Protein AF-A0A4Q4CM43-F1 (afdb_monomer_lite)

pLDDT: mean 80.6, std 14.69,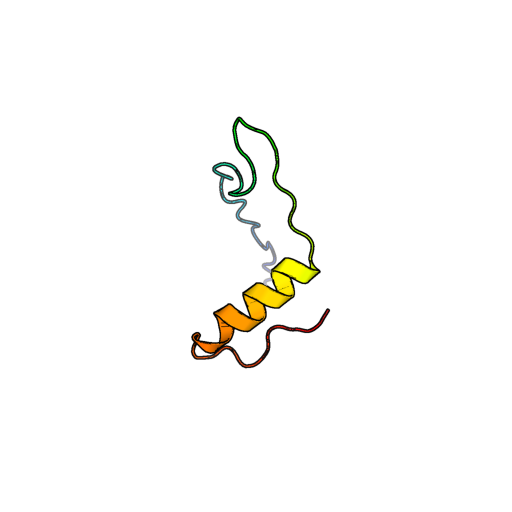 range [47.94, 95.94]

Radius of gyration: 17.77 Å; chains: 1; bounding box: 42×36×37 Å

Structure (mmCIF, N/CA/C/O backbone):
data_AF-A0A4Q4CM43-F1
#
_entry.id   AF-A0A4Q4CM43-F1
#
loop_
_atom_site.group_PDB
_atom_site.id
_atom_site.type_symbol
_atom_site.label_atom_id
_atom_site.label_alt_id
_atom_site.label_comp_id
_atom_site.label_asym_id
_atom_site.label_entity_id
_atom_site.label_seq_id
_atom_site.pdbx_PDB_ins_code
_atom_site.Cartn_x
_atom_site.Cartn_y
_atom_site.Cartn_z
_atom_site.occupancy
_atom_site.B_iso_or_equiv
_atom_site.auth_seq_id
_atom_site.auth_comp_id
_atom_site.auth_asym_id
_atom_site.auth_atom_id
_atom_site.pdbx_PDB_model_num
ATOM 1 N N . MET A 1 1 ? 34.542 -27.236 -6.242 1.00 47.94 1 MET A N 1
ATOM 2 C CA . MET A 1 1 ? 33.264 -27.623 -5.615 1.00 47.94 1 MET A CA 1
ATOM 3 C C . MET A 1 1 ? 33.078 -26.724 -4.404 1.00 47.94 1 MET A C 1
ATOM 5 O O . MET A 1 1 ? 33.628 -27.011 -3.353 1.00 47.94 1 MET A O 1
ATOM 9 N N . ILE A 1 2 ? 32.463 -25.557 -4.597 1.00 49.22 2 ILE A N 1
ATOM 10 C CA . ILE A 1 2 ? 32.197 -24.595 -3.521 1.00 49.22 2 ILE A CA 1
ATOM 11 C C . ILE A 1 2 ? 30.725 -24.223 -3.649 1.00 49.22 2 ILE A C 1
ATOM 13 O O . ILE A 1 2 ? 30.322 -23.589 -4.621 1.00 49.22 2 ILE A O 1
ATOM 17 N N . ASN A 1 3 ? 29.934 -24.677 -2.686 1.00 63.44 3 ASN A N 1
ATOM 18 C CA . ASN A 1 3 ? 28.552 -24.273 -2.508 1.00 63.44 3 ASN A CA 1
ATOM 19 C C . ASN A 1 3 ? 28.546 -23.169 -1.455 1.00 63.44 3 ASN A C 1
ATOM 21 O O . ASN A 1 3 ? 28.950 -23.411 -0.320 1.00 63.44 3 ASN A O 1
ATOM 25 N N . VAL A 1 4 ? 28.066 -21.982 -1.816 1.00 53.00 4 VAL A N 1
ATOM 26 C CA . VAL A 1 4 ? 27.732 -20.945 -0.837 1.00 53.00 4 VAL A CA 1
ATOM 27 C C . VAL A 1 4 ? 26.282 -20.571 -1.074 1.00 53.00 4 VAL A C 1
ATOM 29 O O . VAL A 1 4 ? 25.939 -19.986 -2.097 1.00 53.00 4 VAL A O 1
ATOM 32 N N . SER A 1 5 ? 25.420 -20.977 -0.150 1.00 65.06 5 SER A N 1
ATOM 33 C CA . SER A 1 5 ? 24.018 -20.595 -0.136 1.00 65.06 5 SER A CA 1
ATOM 34 C C . SER A 1 5 ? 23.644 -20.294 1.300 1.00 65.06 5 SER A C 1
ATOM 36 O O . SER A 1 5 ? 23.218 -21.174 2.038 1.00 65.06 5 SER A O 1
ATOM 38 N N . GLU A 1 6 ? 23.793 -19.034 1.679 1.00 64.44 6 GLU A N 1
ATOM 39 C CA . GLU A 1 6 ? 23.069 -18.478 2.809 1.00 64.44 6 GLU A CA 1
ATOM 40 C C . GLU A 1 6 ? 22.521 -17.133 2.347 1.00 64.44 6 GLU A C 1
ATOM 42 O O . GLU A 1 6 ? 23.223 -16.129 2.236 1.00 64.44 6 GLU A O 1
ATOM 47 N N . LYS A 1 7 ? 21.249 -17.151 1.940 1.00 63.62 7 LYS A N 1
ATOM 48 C CA . LYS A 1 7 ? 20.493 -15.939 1.645 1.00 63.62 7 LYS A CA 1
ATOM 49 C C . LYS A 1 7 ? 20.228 -15.267 2.986 1.00 63.62 7 LYS A C 1
ATOM 51 O O . LYS A 1 7 ? 19.212 -15.536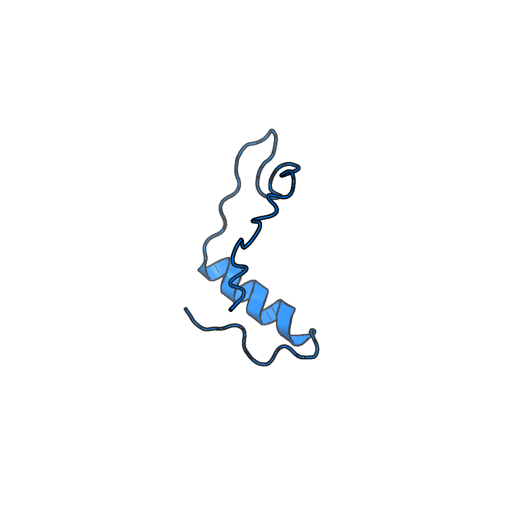 3.623 1.00 63.62 7 LYS A O 1
ATOM 56 N N . THR A 1 8 ? 21.168 -14.436 3.421 1.00 60.50 8 THR A N 1
ATOM 57 C CA . THR A 1 8 ? 21.044 -13.597 4.611 1.00 60.50 8 THR A CA 1
ATOM 58 C C . THR A 1 8 ? 19.813 -12.711 4.449 1.00 60.50 8 THR A C 1
ATOM 60 O O . THR A 1 8 ? 19.817 -11.736 3.697 1.00 60.50 8 THR A O 1
ATOM 63 N N . VAL A 1 9 ? 18.723 -13.081 5.119 1.00 65.50 9 VAL A N 1
ATOM 64 C CA . VAL A 1 9 ? 17.534 -12.242 5.246 1.00 65.50 9 VAL A CA 1
ATOM 65 C C . VAL A 1 9 ? 17.883 -11.097 6.185 1.00 65.50 9 VAL A C 1
ATOM 67 O O . VAL A 1 9 ? 17.864 -11.227 7.406 1.00 65.50 9 VAL A O 1
ATOM 70 N N . VAL A 1 10 ? 18.278 -9.972 5.594 1.00 64.06 10 VAL A N 1
ATOM 71 C CA . VAL A 1 10 ? 18.485 -8.720 6.318 1.00 64.06 10 VAL A CA 1
ATOM 72 C C . VAL A 1 10 ? 17.115 -8.225 6.780 1.00 64.06 10 VAL A C 1
ATOM 74 O O . VAL A 1 10 ? 16.406 -7.543 6.042 1.00 64.06 10 VAL A O 1
ATOM 77 N N . SER A 1 11 ? 16.724 -8.595 7.997 1.00 65.75 11 SER A N 1
ATOM 78 C CA . SER A 1 11 ? 15.570 -8.009 8.676 1.00 65.75 11 SER A CA 1
ATOM 79 C C . SER A 1 11 ? 15.919 -6.574 9.055 1.00 65.75 11 SER A C 1
ATOM 81 O O . SER A 1 11 ? 16.626 -6.323 10.030 1.00 65.75 11 SER A O 1
ATOM 83 N N . THR A 1 12 ? 15.475 -5.623 8.239 1.00 68.44 12 THR A N 1
ATOM 84 C CA . THR A 1 12 ? 15.595 -4.191 8.523 1.00 68.44 12 THR A CA 1
ATOM 85 C C . THR A 1 12 ? 14.809 -3.887 9.804 1.00 68.44 12 THR A C 1
ATOM 87 O O . THR A 1 12 ? 13.687 -4.383 9.936 1.00 68.44 12 THR A O 1
ATOM 90 N N . PRO A 1 13 ? 15.348 -3.111 10.764 1.00 58.00 13 PRO A N 1
ATOM 91 C CA . PRO A 1 13 ? 14.593 -2.739 11.953 1.00 58.00 13 PRO A CA 1
ATOM 92 C C . PRO A 1 13 ? 13.334 -1.992 11.514 1.00 58.00 13 PRO A C 1
ATOM 94 O O . PRO A 1 13 ? 13.412 -0.927 10.904 1.00 58.00 13 PRO A O 1
ATOM 97 N N . SER A 1 14 ? 12.166 -2.571 11.790 1.00 64.44 14 SER A N 1
ATOM 98 C CA . SER A 1 14 ? 10.885 -1.937 11.516 1.00 64.44 14 SER A CA 1
ATOM 99 C C . SER A 1 14 ? 10.697 -0.781 12.497 1.00 64.44 14 SER A C 1
ATOM 101 O O . SER A 1 1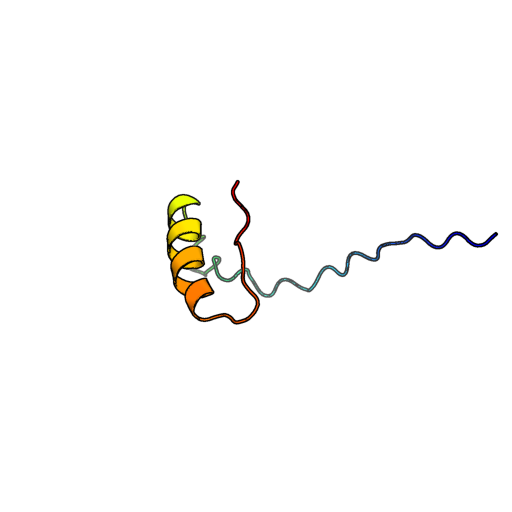4 ? 10.094 -0.940 13.559 1.00 64.44 14 SER A O 1
ATOM 103 N N . THR A 1 15 ? 11.211 0.402 12.156 1.00 65.44 15 THR A N 1
ATOM 104 C CA . THR A 1 15 ? 10.554 1.645 12.574 1.00 65.44 15 THR A CA 1
ATOM 105 C C . THR A 1 15 ? 9.089 1.474 12.175 1.00 65.44 15 THR A C 1
ATOM 107 O O . THR A 1 15 ? 8.845 1.080 11.037 1.00 65.44 15 THR A O 1
ATOM 110 N N . GLY A 1 16 ? 8.159 1.594 13.128 1.00 67.31 16 GLY A N 1
ATOM 111 C CA . GLY A 1 16 ? 6.771 1.125 13.003 1.00 67.31 16 GLY A CA 1
ATOM 112 C C . GLY A 1 16 ? 6.177 1.280 11.600 1.00 67.31 16 GLY A C 1
ATOM 113 O O . GLY A 1 16 ? 6.387 2.294 10.936 1.00 67.31 16 GLY A O 1
ATOM 114 N N . SER A 1 17 ? 5.469 0.245 11.133 1.00 79.81 17 SER A N 1
ATOM 115 C CA . SER A 1 17 ? 4.847 0.254 9.805 1.00 79.81 17 SER A CA 1
ATOM 116 C C . SER A 1 17 ? 4.018 1.527 9.623 1.00 79.81 17 SER A C 1
ATOM 118 O O . SER A 1 17 ? 3.329 1.943 10.547 1.00 79.81 17 SER A O 1
ATOM 120 N N . ALA A 1 18 ? 4.052 2.129 8.431 1.00 86.62 18 ALA A N 1
ATOM 121 C CA . ALA A 1 18 ? 3.346 3.380 8.129 1.00 86.62 18 ALA A CA 1
ATOM 122 C C . ALA A 1 18 ? 1.823 3.324 8.377 1.00 86.62 18 ALA A C 1
ATOM 124 O O . ALA A 1 18 ? 1.157 4.355 8.384 1.00 86.62 18 ALA A O 1
ATOM 125 N N . LEU A 1 19 ? 1.269 2.122 8.556 1.00 90.06 19 LEU A N 1
ATOM 126 C CA . LEU A 1 19 ? -0.141 1.889 8.855 1.00 90.06 19 LEU A CA 1
ATOM 127 C C . LEU A 1 19 ? -0.434 1.748 10.360 1.00 90.06 19 LEU A C 1
ATOM 129 O O . LEU A 1 19 ? -1.600 1.620 10.733 1.00 90.06 19 LEU A O 1
ATOM 133 N N . GLU A 1 20 ? 0.592 1.761 11.209 1.00 92.00 20 GLU A N 1
ATOM 134 C CA . GLU A 1 20 ? 0.488 1.705 12.668 1.00 92.00 20 GLU A CA 1
ATOM 135 C C . GLU A 1 20 ? 0.641 3.104 13.261 1.00 92.00 20 GLU A C 1
ATOM 137 O O . GLU A 1 20 ? 1.599 3.824 12.978 1.00 92.00 20 GLU A O 1
ATOM 142 N N . SER A 1 21 ? -0.292 3.483 14.125 1.00 89.94 21 SER A N 1
ATOM 143 C CA . SER A 1 21 ? -0.271 4.750 14.851 1.00 89.94 21 SER A CA 1
ATOM 144 C C . SER A 1 21 ? -0.694 4.533 16.305 1.00 89.94 21 SER A C 1
ATOM 146 O O . SER A 1 21 ? -1.279 3.508 16.651 1.00 89.94 21 SER A O 1
ATOM 148 N N . THR A 1 22 ? -0.477 5.528 17.166 1.00 91.69 22 THR A N 1
ATOM 149 C CA . THR A 1 22 ? -1.046 5.569 18.524 1.00 91.69 22 THR A CA 1
ATOM 150 C C . THR A 1 22 ? -2.578 5.526 18.532 1.00 91.69 22 THR A C 1
ATOM 152 O O . THR A 1 22 ? -3.172 5.164 19.543 1.00 91.69 22 THR A O 1
ATOM 155 N N . GLN A 1 23 ? -3.223 5.833 17.401 1.00 92.75 23 GLN A N 1
ATOM 156 C CA . GLN A 1 23 ? -4.672 5.720 17.206 1.00 92.75 23 GLN A CA 1
ATOM 157 C C . GLN A 1 23 ? -5.123 4.320 16.740 1.00 92.75 23 GLN A C 1
ATOM 159 O O . GLN A 1 23 ? -6.320 4.101 16.565 1.00 92.75 23 GLN A O 1
ATOM 164 N N . GLY A 1 24 ? -4.196 3.378 16.532 1.00 91.69 24 GLY A N 1
ATOM 165 C CA . GLY A 1 24 ? -4.476 2.009 16.094 1.00 91.69 24 GLY A CA 1
ATOM 166 C C . GLY A 1 24 ? -3.902 1.661 14.717 1.00 91.69 24 GLY A C 1
ATOM 167 O O . GLY A 1 24 ? -3.060 2.376 14.169 1.00 91.69 24 GLY A O 1
ATOM 168 N N . ARG A 1 25 ? -4.373 0.533 14.168 1.00 92.25 25 ARG A N 1
ATOM 169 C CA . ARG A 1 25 ? -3.935 -0.034 12.886 1.00 92.25 25 ARG A CA 1
ATOM 170 C C . ARG A 1 25 ? -4.883 0.336 11.751 1.00 92.25 25 ARG A C 1
ATOM 172 O O . ARG A 1 25 ? -6.085 0.085 11.829 1.00 92.25 25 ARG A O 1
ATOM 179 N N . THR A 1 26 ? -4.327 0.822 10.648 1.00 93.25 26 THR A N 1
ATOM 180 C CA . THR A 1 26 ? -5.067 1.062 9.404 1.00 93.25 26 THR A CA 1
ATOM 181 C C . THR A 1 26 ? -4.980 -0.154 8.483 1.00 93.25 26 THR A C 1
ATOM 183 O O . THR A 1 26 ? -3.895 -0.666 8.218 1.00 93.25 26 THR A O 1
ATOM 186 N N . THR A 1 27 ? -6.121 -0.611 7.963 1.00 93.31 27 THR A N 1
ATOM 187 C CA . THR A 1 27 ? -6.183 -1.675 6.946 1.00 93.31 27 THR A CA 1
ATOM 188 C C . THR A 1 27 ? -6.712 -1.097 5.642 1.00 93.31 27 THR A C 1
ATOM 190 O O . THR A 1 27 ? -7.728 -0.405 5.636 1.00 93.31 27 THR A O 1
ATOM 193 N N . ILE A 1 28 ? -6.022 -1.379 4.539 1.00 93.56 28 ILE A N 1
ATOM 194 C CA . ILE A 1 28 ? -6.392 -0.921 3.198 1.00 93.56 28 ILE A CA 1
ATOM 195 C C . ILE A 1 28 ? -6.817 -2.147 2.398 1.00 93.56 28 ILE A C 1
ATOM 197 O O . ILE A 1 28 ? -6.104 -3.143 2.377 1.00 93.56 28 ILE A O 1
ATOM 201 N N . ALA A 1 29 ? -7.979 -2.076 1.752 1.00 95.75 29 ALA A N 1
ATOM 202 C CA . ALA A 1 29 ? -8.450 -3.157 0.897 1.00 95.75 29 ALA A CA 1
ATOM 203 C C . ALA A 1 29 ? -7.588 -3.275 -0.368 1.00 95.75 29 ALA A C 1
ATOM 205 O O . ALA A 1 29 ? -7.239 -2.257 -0.974 1.00 95.75 29 ALA A O 1
ATOM 206 N N . ASP A 1 30 ? -7.343 -4.503 -0.824 1.00 92.19 30 ASP A N 1
ATOM 207 C CA . ASP A 1 30 ? -6.515 -4.778 -2.007 1.00 92.19 30 ASP A CA 1
ATOM 208 C C . ASP A 1 30 ? -7.007 -4.023 -3.247 1.00 92.19 30 ASP A C 1
ATOM 210 O O . ASP A 1 30 ? -6.223 -3.405 -3.963 1.00 92.19 30 ASP A O 1
ATOM 214 N N . THR A 1 31 ? -8.328 -3.939 -3.437 1.00 94.00 31 THR A N 1
ATOM 215 C CA . THR A 1 31 ? -8.948 -3.171 -4.527 1.00 94.00 31 THR A CA 1
ATOM 216 C C . THR A 1 31 ? -8.527 -1.698 -4.540 1.00 94.00 31 THR A C 1
ATOM 218 O O . THR A 1 31 ? -8.402 -1.097 -5.609 1.00 94.00 31 THR A O 1
ATOM 221 N N . VAL A 1 32 ? -8.327 -1.088 -3.368 1.00 95.94 32 VAL A N 1
ATOM 222 C CA . VAL A 1 32 ? -7.865 0.305 -3.259 1.00 95.94 32 VAL A CA 1
ATOM 223 C C . VAL A 1 32 ? -6.396 0.395 -3.657 1.00 95.94 32 VAL A C 1
ATOM 225 O O . VAL A 1 32 ? -6.038 1.277 -4.437 1.00 95.94 32 VAL A O 1
ATOM 228 N N . VAL A 1 33 ? -5.569 -0.546 -3.192 1.00 93.50 33 VAL A N 1
ATOM 229 C CA . VAL A 1 33 ? -4.145 -0.613 -3.545 1.00 93.50 33 VAL A CA 1
ATOM 230 C C . VAL A 1 33 ? -3.976 -0.751 -5.055 1.00 93.50 33 VAL A C 1
ATOM 232 O O . VAL A 1 33 ? -3.267 0.055 -5.652 1.00 93.50 33 VAL A O 1
ATOM 235 N N . SER A 1 34 ? -4.677 -1.689 -5.700 1.00 92.31 34 SER A N 1
ATOM 236 C CA . SER A 1 34 ? -4.574 -1.906 -7.150 1.00 92.31 34 SER A CA 1
ATOM 237 C C . SER A 1 34 ? -4.972 -0.670 -7.957 1.00 92.31 34 SER A C 1
ATOM 239 O O . SER A 1 34 ? -4.300 -0.320 -8.928 1.00 92.31 34 SER A O 1
ATOM 241 N N . LYS A 1 35 ? -6.041 0.027 -7.544 1.00 92.50 35 LYS A N 1
ATOM 242 C CA . LYS A 1 35 ? -6.480 1.263 -8.208 1.00 92.50 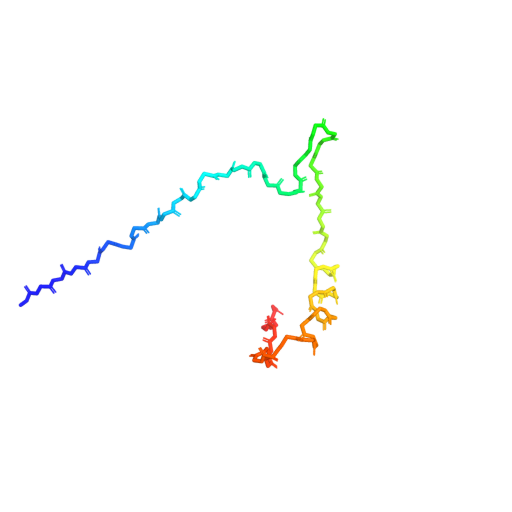35 LYS A CA 1
ATOM 243 C C . LYS A 1 35 ? -5.425 2.360 -8.112 1.00 92.50 35 LYS A C 1
ATOM 245 O O . LYS A 1 35 ? -5.087 2.962 -9.127 1.00 92.50 35 LYS A O 1
ATOM 250 N N . ILE A 1 36 ? -4.909 2.617 -6.912 1.00 94.38 36 ILE A N 1
ATOM 251 C CA . ILE A 1 36 ? -3.938 3.694 -6.693 1.00 94.38 36 ILE A CA 1
ATOM 252 C C . ILE A 1 36 ? -2.587 3.354 -7.321 1.00 94.38 36 ILE A C 1
ATOM 254 O O . ILE A 1 36 ? -2.015 4.203 -7.999 1.00 94.38 36 ILE A O 1
ATOM 258 N N . ALA A 1 37 ? -2.113 2.114 -7.182 1.00 92.25 37 ALA A N 1
ATOM 259 C CA . ALA A 1 37 ? -0.877 1.655 -7.808 1.00 92.25 37 ALA A CA 1
ATOM 260 C C . ALA A 1 37 ? -0.927 1.829 -9.333 1.00 92.25 37 ALA A C 1
ATOM 262 O O . ALA A 1 37 ? -0.008 2.407 -9.905 1.00 92.25 37 ALA A O 1
ATOM 263 N N . GLY A 1 38 ? -2.027 1.427 -9.983 1.00 90.50 38 GLY A N 1
ATOM 264 C CA . GLY A 1 38 ? -2.206 1.588 -11.430 1.00 90.50 38 GLY A CA 1
ATOM 265 C C . GLY A 1 38 ? -2.281 3.039 -11.909 1.00 90.50 38 GLY A C 1
ATOM 266 O O . GLY A 1 38 ? -1.954 3.324 -13.062 1.00 90.50 38 GLY A O 1
ATOM 267 N N . ILE A 1 39 ? -2.709 3.969 -11.052 1.00 92.69 39 ILE A N 1
ATOM 268 C CA . ILE A 1 39 ? -2.628 5.406 -11.341 1.00 92.69 39 ILE A CA 1
ATOM 269 C C . ILE A 1 39 ? -1.177 5.872 -11.191 1.00 92.69 39 ILE A C 1
ATOM 271 O O . ILE A 1 39 ? -0.631 6.451 -12.127 1.00 92.69 39 ILE A O 1
ATOM 275 N N . ALA A 1 40 ? -0.548 5.567 -10.056 1.00 93.56 40 ALA A N 1
ATOM 276 C CA . ALA A 1 40 ? 0.794 6.028 -9.711 1.00 93.56 40 ALA A CA 1
ATOM 277 C C . ALA A 1 40 ? 1.861 5.568 -10.713 1.00 93.56 40 ALA A C 1
ATOM 279 O O . ALA A 1 40 ? 2.786 6.307 -11.036 1.00 93.56 40 ALA A O 1
ATOM 280 N N . THR A 1 41 ? 1.738 4.359 -11.255 1.00 91.62 41 THR A N 1
ATOM 281 C CA . THR A 1 41 ? 2.776 3.802 -12.130 1.00 91.62 41 THR A CA 1
ATOM 282 C C . THR A 1 41 ? 2.811 4.391 -13.529 1.00 91.62 41 THR A C 1
ATOM 284 O O . THR A 1 41 ? 3.774 4.151 -14.248 1.00 91.62 41 THR A O 1
ATOM 287 N N . ARG A 1 42 ? 1.804 5.174 -13.932 1.00 88.44 42 ARG A N 1
ATOM 288 C CA . ARG A 1 42 ? 1.779 5.834 -15.251 1.00 88.44 42 ARG A CA 1
ATOM 289 C C . ARG A 1 42 ? 2.925 6.827 -15.433 1.00 88.44 42 ARG A C 1
ATOM 291 O O . ARG A 1 42 ? 3.323 7.085 -16.562 1.00 88.44 42 ARG A O 1
ATOM 298 N N . GLU A 1 43 ? 3.445 7.362 -14.335 1.00 89.62 43 GLU A N 1
ATOM 299 C CA . GLU A 1 43 ? 4.509 8.371 -14.330 1.00 89.62 43 GLU A CA 1
ATOM 300 C C . GLU A 1 43 ? 5.905 7.756 -14.155 1.00 89.62 43 GLU A C 1
ATOM 302 O O . GLU A 1 43 ? 6.918 8.452 -14.237 1.00 89.62 43 GLU A O 1
ATOM 307 N N . VAL A 1 44 ? 5.985 6.443 -13.924 1.00 90.88 44 VAL A N 1
ATOM 308 C CA . VAL A 1 44 ? 7.237 5.769 -13.580 1.00 90.88 44 VAL A CA 1
ATOM 309 C C . VAL A 1 44 ? 7.824 5.093 -14.815 1.00 90.88 44 VAL A C 1
ATOM 311 O O . VAL A 1 44 ? 7.353 4.049 -15.269 1.00 90.88 44 VAL A O 1
ATOM 314 N N . ASN A 1 45 ? 8.902 5.675 -15.344 1.00 92.44 45 ASN A N 1
ATOM 315 C CA . ASN A 1 45 ? 9.648 5.090 -16.457 1.00 92.44 45 ASN A CA 1
ATOM 316 C C . ASN A 1 45 ? 10.149 3.682 -16.114 1.00 92.44 45 ASN A C 1
ATOM 318 O O . ASN A 1 45 ? 10.687 3.437 -15.036 1.00 92.44 45 ASN A O 1
ATOM 322 N N . GLY A 1 46 ? 9.997 2.760 -17.064 1.00 91.31 46 GLY A N 1
ATOM 323 C CA . GLY A 1 46 ? 10.400 1.366 -16.892 1.00 91.31 46 GLY A CA 1
ATOM 324 C C . GLY A 1 46 ? 9.343 0.475 -16.233 1.00 91.31 46 GLY A C 1
ATOM 325 O O . GLY A 1 46 ? 9.533 -0.744 -16.198 1.00 91.31 46 GLY A O 1
ATOM 326 N N . VAL A 1 47 ? 8.207 1.021 -15.782 1.00 91.00 47 VAL A N 1
ATOM 327 C CA . VAL A 1 47 ? 7.057 0.201 -15.378 1.00 91.00 47 VAL A CA 1
ATOM 328 C C . VAL A 1 47 ? 6.218 -0.143 -16.607 1.00 91.00 47 VAL A C 1
ATOM 330 O O . VAL A 1 47 ? 5.589 0.717 -17.212 1.00 91.00 47 VAL A O 1
ATOM 333 N N . HIS A 1 48 ? 6.212 -1.426 -16.972 1.00 85.81 48 HIS A N 1
ATOM 334 C CA . HIS A 1 48 ? 5.494 -1.941 -18.148 1.00 85.81 48 HIS A CA 1
ATOM 335 C C . HIS A 1 48 ? 4.243 -2.739 -17.761 1.00 85.81 48 HIS A C 1
ATOM 337 O O . HIS A 1 48 ? 3.251 -2.747 -18.484 1.00 85.81 48 HIS A O 1
ATOM 343 N N . SER A 1 49 ? 4.278 -3.407 -16.606 1.00 84.12 49 SER A N 1
ATOM 344 C CA . SER A 1 49 ? 3.121 -4.059 -15.999 1.00 84.12 49 SER A CA 1
ATOM 345 C C . SER A 1 49 ? 3.297 -4.090 -14.484 1.00 84.12 49 SER A C 1
ATOM 347 O O . SER A 1 49 ? 4.427 -4.142 -13.999 1.00 84.12 49 SER A O 1
ATOM 349 N N . LEU A 1 50 ? 2.186 -4.084 -13.751 1.00 82.06 50 LEU A N 1
ATOM 350 C CA . LEU A 1 50 ? 2.182 -4.176 -12.290 1.00 82.06 50 LEU A CA 1
ATOM 351 C C . LEU A 1 50 ? 2.066 -5.610 -11.756 1.00 82.06 50 LEU A C 1
ATOM 353 O O . LEU A 1 50 ? 2.045 -5.792 -10.544 1.00 82.06 50 LEU A O 1
ATOM 357 N N . GLY A 1 51 ? 2.010 -6.613 -12.642 1.00 70.69 51 GLY A N 1
ATOM 358 C CA . GLY A 1 51 ? 1.618 -7.974 -12.278 1.00 70.69 51 GLY A CA 1
ATOM 359 C C . GLY A 1 51 ? 0.136 -8.039 -11.887 1.00 70.69 51 GLY A C 1
ATOM 360 O O . GLY A 1 51 ? -0.345 -7.258 -11.071 1.00 70.69 51 GLY A O 1
ATOM 361 N N . GLY A 1 52 ? -0.613 -8.944 -12.516 1.00 66.88 52 GLY A N 1
ATOM 362 C CA . GLY A 1 52 ? -1.991 -9.239 -12.126 1.00 66.88 52 GLY A CA 1
ATOM 363 C C . GLY A 1 52 ? -1.985 -10.389 -11.132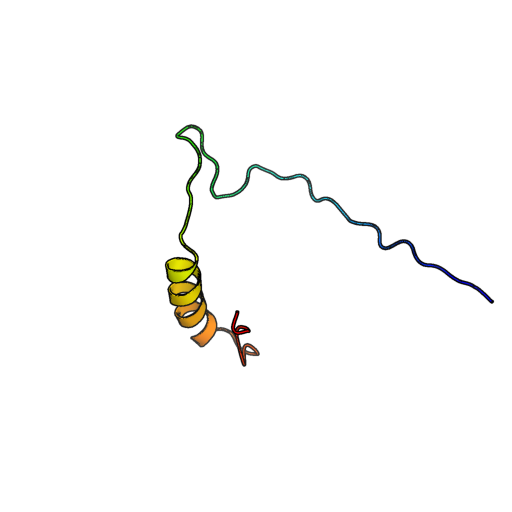 1.00 66.88 52 GLY A C 1
ATOM 364 O O . GLY A 1 52 ? -1.466 -11.454 -11.462 1.00 66.88 52 GLY A O 1
ATOM 365 N N . GLY A 1 53 ? -2.503 -10.150 -9.928 1.00 54.16 53 GLY A N 1
ATOM 366 C CA . GLY A 1 53 ? -2.993 -11.237 -9.079 1.00 54.16 53 GLY A CA 1
ATOM 367 C C . GLY A 1 53 ? -4.203 -11.909 -9.710 1.00 54.16 53 GLY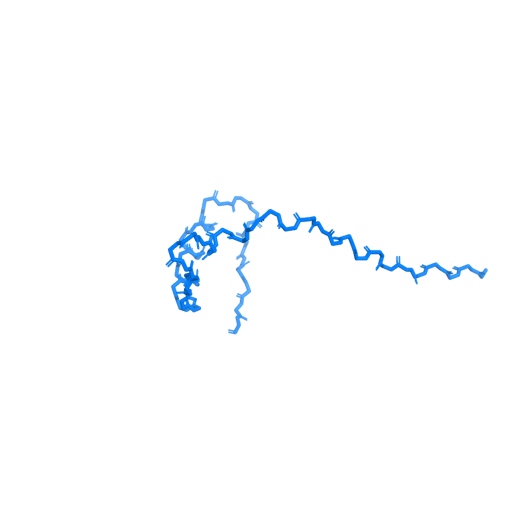 A C 1
ATOM 368 O O . GLY A 1 53 ? -4.925 -11.215 -10.465 1.00 54.16 53 GLY A O 1
#

Foldseek 3Di:
DDDDDDPPPPPDPPPDDPQQDPVGGDDDDPVVVVVVVVVVCVPPPPCPDPDDD

Sequence (53 aa):
MINVSEKTVVSTPSTGSALESTQGRTTIADTVVSKIAGIATREVNGVHSLGGG

Secondary structure (DSSP, 8-state):
-----------------TTEETTEE----HHHHHHHHHHHGGGSTT-------